Protein AF-A0A965FN11-F1 (afdb_monomer_lite)

Foldseek 3Di:
DDDPVVQVVCVVVVHGDPDDDPVVVVVVVVVCCVVVVVVCVVVVPDDD

Structure (mmCIF, N/CA/C/O backbone):
data_AF-A0A965FN11-F1
#
_entry.id   AF-A0A965FN11-F1
#
loop_
_atom_site.group_PDB
_atom_site.id
_atom_site.type_symbol
_atom_site.label_atom_id
_atom_site.label_alt_id
_atom_site.label_comp_id
_atom_site.label_asym_id
_atom_site.label_entity_id
_atom_site.label_seq_id
_atom_site.pdbx_PDB_ins_code
_atom_site.Cartn_x
_atom_site.Cartn_y
_atom_site.Cartn_z
_atom_site.occupancy
_atom_site.B_iso_or_equiv
_atom_site.auth_seq_id
_atom_site.auth_comp_id
_atom_site.auth_asym_id
_atom_site.auth_atom_id
_atom_site.pdbx_PDB_model_num
ATOM 1 N N . VAL A 1 1 ? -14.639 1.628 9.385 1.00 55.34 1 VAL A N 1
ATOM 2 C CA . VAL A 1 1 ? -15.188 0.429 8.707 1.00 55.34 1 VAL A CA 1
ATOM 3 C C . VAL A 1 1 ? -16.165 -0.233 9.671 1.00 55.34 1 VAL A C 1
ATOM 5 O O . VAL A 1 1 ? -15.730 -0.949 10.557 1.00 55.34 1 VAL A O 1
ATOM 8 N N . GLY A 1 2 ? -17.454 0.105 9.625 1.00 61.00 2 GLY A N 1
ATOM 9 C CA . GLY A 1 2 ? -18.382 -0.343 10.678 1.00 61.00 2 GLY A CA 1
ATOM 10 C C . GLY A 1 2 ? -19.869 -0.246 10.347 1.00 61.00 2 GLY A C 1
ATOM 11 O O . GLY A 1 2 ? -20.657 -0.946 10.970 1.00 61.00 2 GLY A O 1
ATOM 12 N N . SER A 1 3 ? -20.264 0.547 9.348 1.00 73.81 3 SER A N 1
ATOM 13 C CA . SER A 1 3 ? -21.628 0.507 8.824 1.00 73.81 3 SER A CA 1
ATOM 14 C C . SER A 1 3 ? -21.803 -0.691 7.888 1.00 73.81 3 SER A C 1
ATOM 16 O O . SER A 1 3 ? -20.943 -0.962 7.045 1.00 73.81 3 SER A O 1
ATOM 18 N N . ALA A 1 4 ? -22.919 -1.407 8.045 1.00 79.50 4 ALA A N 1
ATOM 19 C CA . ALA A 1 4 ? -23.297 -2.536 7.192 1.00 79.50 4 ALA A CA 1
ATOM 20 C C . ALA A 1 4 ? -23.297 -2.142 5.705 1.00 79.50 4 ALA A C 1
ATOM 22 O O . ALA A 1 4 ? -22.670 -2.818 4.896 1.00 79.50 4 ALA A O 1
ATOM 23 N N . GLU A 1 5 ? -23.825 -0.955 5.396 1.00 87.50 5 GLU A N 1
ATOM 24 C CA . GLU A 1 5 ? -23.857 -0.403 4.039 1.00 87.50 5 GLU A CA 1
ATOM 25 C C . GLU A 1 5 ? -22.468 -0.327 3.382 1.00 87.50 5 GLU A C 1
ATOM 27 O O . GLU A 1 5 ? -22.305 -0.649 2.206 1.00 87.50 5 GLU A O 1
ATOM 32 N N . VAL A 1 6 ? -21.438 0.083 4.128 1.00 84.81 6 VAL A N 1
ATOM 33 C CA . VAL A 1 6 ? -20.081 0.178 3.575 1.00 84.81 6 VAL A CA 1
ATOM 34 C C . VAL A 1 6 ? -19.556 -1.215 3.244 1.00 84.81 6 VAL A C 1
ATOM 36 O O . VAL A 1 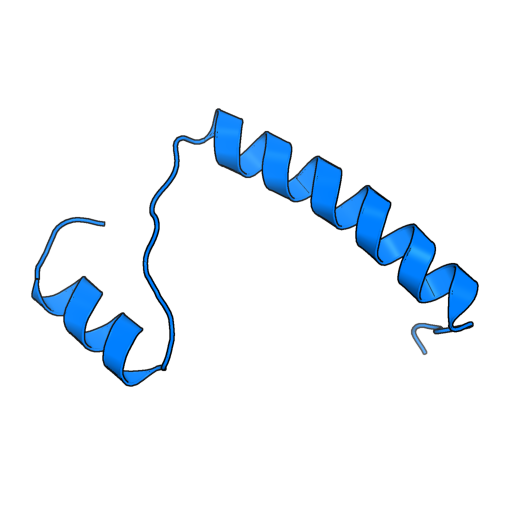6 ? -18.972 -1.406 2.181 1.00 84.81 6 VAL A O 1
ATOM 39 N N . ARG A 1 7 ? -19.802 -2.204 4.108 1.00 82.75 7 ARG A N 1
ATOM 40 C CA . ARG A 1 7 ? -19.375 -3.588 3.866 1.00 82.75 7 ARG A CA 1
ATOM 41 C C . ARG A 1 7 ? -20.068 -4.193 2.646 1.00 82.75 7 ARG A C 1
ATOM 43 O O . ARG A 1 7 ? -19.383 -4.782 1.818 1.00 82.75 7 ARG A O 1
ATOM 50 N N . GLU A 1 8 ? -21.376 -3.991 2.503 1.00 87.50 8 GLU A N 1
ATOM 51 C CA . GLU A 1 8 ? -22.155 -4.479 1.355 1.00 87.50 8 GLU A CA 1
ATOM 52 C C . GLU A 1 8 ? -21.662 -3.881 0.032 1.00 87.50 8 GLU A C 1
ATOM 54 O O . GLU A 1 8 ? -21.512 -4.593 -0.961 1.00 87.50 8 GLU A O 1
ATOM 59 N N . ARG A 1 9 ? -21.312 -2.588 0.020 1.00 88.69 9 ARG A N 1
ATOM 60 C CA . ARG A 1 9 ? -20.726 -1.945 -1.165 1.00 88.69 9 ARG A CA 1
ATOM 61 C C . ARG A 1 9 ? -19.359 -2.535 -1.528 1.00 88.69 9 ARG A C 1
ATOM 63 O O . ARG A 1 9 ? -19.128 -2.824 -2.697 1.00 88.69 9 ARG A O 1
A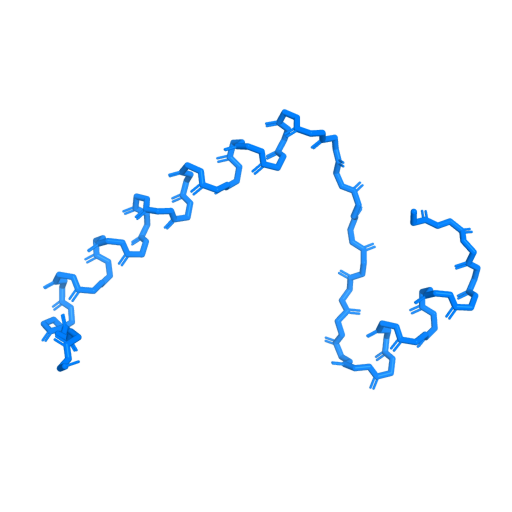TOM 70 N N . PHE A 1 10 ? -18.472 -2.754 -0.551 1.00 86.94 10 PHE A N 1
ATOM 71 C CA . PHE A 1 10 ? -17.167 -3.389 -0.802 1.00 86.94 10 PHE A CA 1
ATOM 72 C C . PHE A 1 10 ? -17.314 -4.826 -1.323 1.00 86.94 10 PHE A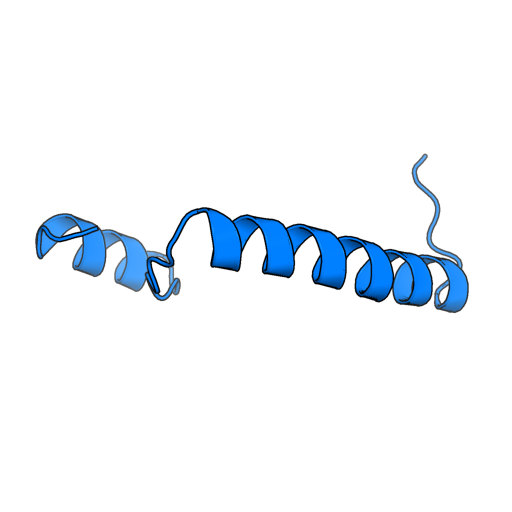 C 1
ATOM 74 O O . PHE A 1 10 ? -16.639 -5.193 -2.285 1.00 86.94 10 PHE A O 1
ATOM 81 N N . GLN A 1 11 ? -18.247 -5.602 -0.763 1.00 87.50 11 GLN A N 1
ATOM 82 C CA . GLN A 1 11 ? -18.564 -6.947 -1.250 1.00 87.50 11 GLN A CA 1
ATOM 83 C C . GLN A 1 11 ? -19.087 -6.930 -2.692 1.00 87.50 11 GLN A C 1
ATOM 85 O O . GLN A 1 11 ? -18.680 -7.769 -3.493 1.00 87.50 11 GLN A O 1
ATOM 90 N N . GLY A 1 12 ? -19.909 -5.941 -3.059 1.00 90.38 12 GLY A N 1
ATOM 91 C CA . GLY A 1 12 ? -20.353 -5.732 -4.442 1.00 90.38 12 GLY A CA 1
ATOM 92 C C . GLY A 1 12 ? -19.209 -5.481 -5.435 1.00 90.38 12 GLY A C 1
ATOM 93 O O . GLY A 1 12 ? -19.338 -5.810 -6.611 1.00 90.38 12 GLY A O 1
ATOM 94 N N . PHE A 1 13 ? -18.065 -4.966 -4.970 1.00 90.12 13 PHE A N 1
ATOM 95 C CA . PHE A 1 13 ? -16.840 -4.805 -5.766 1.00 90.12 13 PHE A CA 1
ATOM 96 C C . PHE A 1 13 ? -15.902 -6.021 -5.708 1.00 90.12 13 PHE A C 1
ATOM 98 O O . PHE A 1 13 ? -14.762 -5.938 -6.162 1.00 90.12 13 PHE A O 1
ATOM 105 N N . GLY A 1 14 ? -16.338 -7.137 -5.113 1.00 88.88 14 GLY A N 1
ATOM 106 C CA . GLY A 1 14 ? -15.496 -8.316 -4.895 1.00 88.88 14 GLY A CA 1
ATOM 107 C C . GLY A 1 14 ? -14.337 -8.066 -3.925 1.00 88.88 14 GLY A C 1
ATOM 108 O O . GLY A 1 14 ? -13.332 -8.769 -3.976 1.00 88.88 14 GLY A O 1
ATOM 109 N N . SER A 1 15 ? -14.448 -7.045 -3.069 1.00 87.50 15 SER A N 1
ATOM 110 C CA . SER A 1 15 ? -13.423 -6.653 -2.100 1.00 87.50 15 SER A CA 1
ATOM 111 C C . SER A 1 15 ? -13.854 -6.998 -0.677 1.00 87.50 15 SER A C 1
ATOM 113 O O . SER A 1 15 ? -14.981 -6.714 -0.271 1.00 87.50 15 SER A O 1
ATOM 115 N N . GLU A 1 16 ? -12.943 -7.557 0.117 1.00 84.69 16 GLU A N 1
ATOM 116 C CA . GLU A 1 16 ? -13.190 -7.846 1.531 1.00 84.69 16 GLU A CA 1
ATOM 117 C C . GLU A 1 16 ? -12.638 -6.719 2.426 1.00 84.69 16 GLU A C 1
ATOM 119 O O . GLU A 1 16 ? -11.431 -6.460 2.427 1.00 84.69 16 GLU A O 1
ATOM 124 N N . PRO A 1 17 ? -13.485 -6.008 3.192 1.00 81.69 17 PRO A N 1
ATOM 125 C CA . PRO A 1 17 ? -13.026 -4.932 4.063 1.00 81.69 17 PRO A CA 1
ATOM 126 C C . PRO A 1 17 ? -12.464 -5.488 5.383 1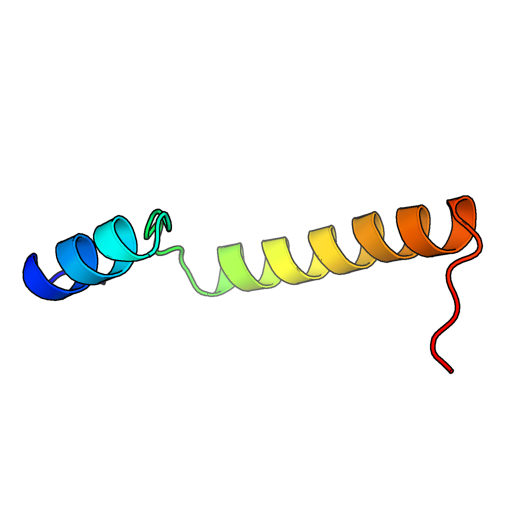.00 81.69 17 PRO A C 1
ATOM 128 O O . PRO A 1 17 ? -13.223 -5.829 6.287 1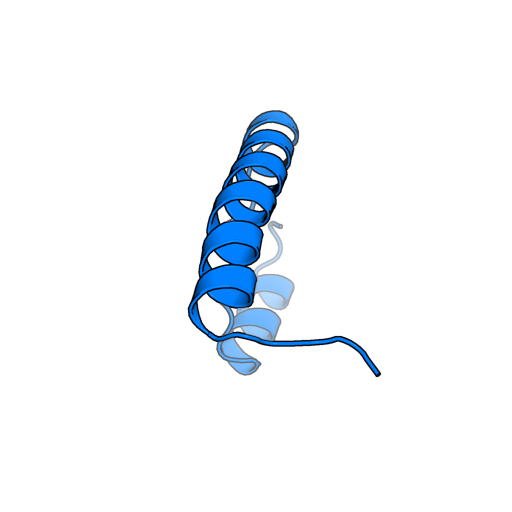.00 81.69 17 PRO A O 1
ATOM 131 N N . VAL A 1 18 ? -11.134 -5.529 5.516 1.00 82.25 18 VAL A N 1
ATOM 132 C CA . VAL A 1 18 ? -10.440 -6.124 6.681 1.00 82.25 18 VAL A CA 1
ATOM 133 C C . VAL A 1 18 ? -10.258 -5.139 7.847 1.00 82.25 18 VAL A C 1
ATOM 135 O O . VAL A 1 18 ? -10.414 -5.529 8.995 1.00 82.25 18 VAL A O 1
ATOM 138 N N . GLY A 1 19 ? -9.999 -3.853 7.566 1.00 78.50 19 GLY A N 1
ATOM 139 C CA . GLY A 1 19 ? -9.866 -2.783 8.570 1.00 78.50 19 GLY A CA 1
ATOM 140 C C . GLY A 1 19 ? -8.841 -3.066 9.682 1.00 78.50 19 GLY A C 1
ATOM 141 O O . GLY A 1 19 ? -9.216 -3.533 10.750 1.00 78.50 19 GLY A O 1
ATOM 142 N N . SER A 1 20 ? -7.567 -2.733 9.461 1.00 84.25 20 SER A N 1
ATOM 143 C CA . SER A 1 20 ? -6.480 -2.924 10.438 1.00 84.25 20 SER A CA 1
ATOM 144 C C . SER A 1 20 ? -6.174 -1.661 11.254 1.00 84.25 20 SER A C 1
ATOM 146 O O . SER A 1 20 ? -6.640 -0.563 10.928 1.00 84.25 20 SER A O 1
ATOM 148 N N . SER A 1 21 ? -5.335 -1.786 12.287 1.00 93.69 21 SER A N 1
ATOM 149 C CA . SER A 1 21 ? -4.731 -0.614 12.931 1.00 93.69 21 SER A CA 1
ATOM 150 C C . SER A 1 21 ? -3.753 0.119 11.987 1.00 93.69 21 SER A C 1
ATOM 152 O O . SER A 1 21 ? -3.270 -0.472 11.008 1.00 93.69 21 SER A O 1
ATOM 154 N N . PRO A 1 22 ? -3.427 1.401 12.257 1.00 93.81 22 PRO A N 1
ATOM 155 C CA . PRO A 1 22 ? -2.443 2.146 11.469 1.00 93.81 22 PRO A CA 1
ATOM 156 C C . PRO A 1 22 ? -1.051 1.495 11.438 1.00 93.81 22 PRO A C 1
ATOM 158 O O . PRO A 1 22 ? -0.422 1.461 10.381 1.00 93.81 22 PRO A O 1
ATOM 161 N N . ASP A 1 23 ? -0.582 0.943 12.562 1.00 96.06 23 ASP A N 1
ATOM 162 C CA . ASP A 1 23 ? 0.720 0.266 12.659 1.00 96.06 23 ASP A CA 1
ATOM 163 C C . ASP A 1 23 ? 0.776 -1.029 11.840 1.00 96.06 23 ASP A C 1
ATOM 165 O O . ASP A 1 23 ? 1.763 -1.300 11.144 1.00 96.06 23 ASP A O 1
ATOM 169 N N . GLU A 1 24 ? -0.302 -1.816 11.863 1.00 94.56 24 GLU A N 1
ATOM 170 C CA . GLU A 1 24 ? -0.425 -3.009 11.020 1.00 94.56 24 GLU A CA 1
ATOM 171 C C . GLU A 1 24 ? -0.413 -2.634 9.535 1.00 94.56 24 GLU A C 1
ATOM 173 O O . GLU A 1 24 ? 0.286 -3.270 8.743 1.00 94.56 24 GLU A O 1
ATOM 178 N N . PHE A 1 25 ? -1.104 -1.555 9.157 1.00 94.94 25 PHE A N 1
ATOM 179 C CA . PHE A 1 25 ? -1.118 -1.088 7.773 1.00 94.94 25 PHE A CA 1
ATOM 180 C C . PHE A 1 25 ? 0.2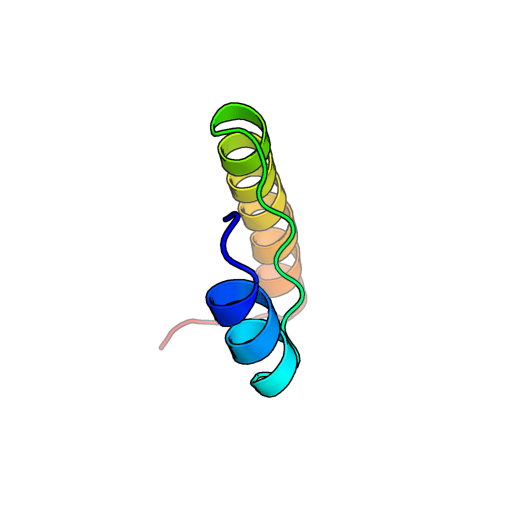55 -0.566 7.323 1.00 94.94 25 PHE A C 1
ATOM 182 O O . PHE A 1 25 ? 0.725 -0.896 6.233 1.00 94.94 25 PHE A O 1
ATOM 189 N N . ALA A 1 26 ? 0.962 0.175 8.182 1.00 96.44 26 ALA A N 1
ATOM 190 C CA . ALA A 1 26 ? 2.327 0.622 7.906 1.00 96.44 26 ALA A CA 1
ATOM 191 C C . ALA A 1 26 ? 3.296 -0.559 7.728 1.00 96.44 26 ALA A C 1
ATOM 193 O O . ALA A 1 26 ? 4.183 -0.526 6.869 1.00 96.44 26 ALA A O 1
ATOM 194 N N . THR A 1 27 ? 3.118 -1.617 8.519 1.00 96.75 27 THR A N 1
ATOM 195 C CA . THR A 1 27 ? 3.889 -2.858 8.393 1.00 96.75 27 THR A CA 1
ATOM 196 C C . THR A 1 27 ? 3.581 -3.568 7.076 1.00 96.75 27 THR A C 1
ATOM 198 O O . THR A 1 27 ? 4.506 -3.998 6.384 1.00 96.75 27 THR A O 1
ATOM 201 N N . GLN A 1 28 ? 2.307 -3.631 6.680 1.00 96.31 28 GLN A N 1
ATOM 202 C CA . GLN A 1 28 ? 1.895 -4.211 5.403 1.00 96.31 28 GLN A CA 1
ATOM 203 C C . GLN A 1 28 ? 2.532 -3.485 4.212 1.00 96.31 28 GLN A C 1
ATOM 205 O O . GLN A 1 28 ? 3.155 -4.138 3.379 1.00 96.31 28 GLN A O 1
ATOM 210 N N . ILE A 1 29 ? 2.499 -2.148 4.190 1.00 97.50 29 ILE A N 1
ATOM 211 C CA . ILE A 1 29 ? 3.123 -1.345 3.125 1.00 97.50 29 ILE A CA 1
ATOM 212 C C . ILE A 1 29 ? 4.619 -1.662 2.991 1.00 97.50 29 ILE A C 1
ATOM 214 O O . ILE A 1 29 ? 5.109 -1.901 1.887 1.00 97.50 29 ILE A O 1
ATOM 218 N N . LYS A 1 30 ? 5.361 -1.699 4.108 1.00 97.88 30 LYS A N 1
ATOM 219 C CA . LYS A 1 30 ? 6.802 -2.016 4.095 1.00 97.88 30 LYS A CA 1
ATOM 220 C C . LYS A 1 30 ? 7.071 -3.405 3.511 1.00 97.88 30 LYS A C 1
ATOM 222 O O . LYS A 1 30 ? 7.984 -3.568 2.699 1.00 97.88 30 LYS A O 1
ATOM 227 N N . ASN A 1 31 ? 6.265 -4.389 3.902 1.00 98.19 31 ASN A N 1
ATOM 228 C CA . ASN A 1 31 ? 6.394 -5.764 3.428 1.00 98.19 31 ASN A CA 1
ATOM 229 C C . ASN A 1 31 ? 6.060 -5.889 1.937 1.00 98.19 31 ASN A C 1
ATOM 231 O O . ASN A 1 31 ? 6.781 -6.565 1.199 1.00 98.19 31 ASN A O 1
ATOM 235 N N . ASP A 1 32 ? 5.014 -5.204 1.481 1.00 97.94 32 ASP A N 1
ATOM 236 C CA . ASP A 1 32 ? 4.598 -5.211 0.082 1.00 97.94 32 ASP A CA 1
ATOM 237 C C . ASP A 1 32 ? 5.641 -4.554 -0.819 1.00 97.94 32 ASP A C 1
ATOM 239 O O . ASP A 1 32 ? 5.983 -5.122 -1.855 1.00 97.94 32 ASP A O 1
ATOM 243 N N . ILE A 1 33 ? 6.232 -3.428 -0.408 1.00 98.19 33 ILE A N 1
ATOM 244 C CA . ILE A 1 33 ? 7.331 -2.798 -1.154 1.00 98.19 33 ILE A CA 1
ATOM 245 C C . ILE A 1 33 ? 8.482 -3.792 -1.349 1.00 98.19 33 ILE A C 1
ATOM 247 O O . ILE A 1 33 ? 8.937 -3.998 -2.475 1.00 98.19 33 ILE A O 1
ATOM 251 N N . ALA A 1 34 ? 8.932 -4.450 -0.276 1.00 98.25 34 ALA A N 1
ATOM 252 C CA . ALA A 1 34 ? 10.031 -5.411 -0.354 1.00 98.25 34 ALA A CA 1
ATOM 253 C C . ALA A 1 34 ? 9.692 -6.605 -1.266 1.00 98.25 34 ALA A C 1
ATOM 255 O O . ALA A 1 34 ? 10.505 -7.015 -2.103 1.00 98.25 34 ALA A O 1
ATOM 256 N N . LYS A 1 35 ? 8.476 -7.147 -1.135 1.00 98.19 35 LYS A N 1
ATOM 257 C CA . LYS A 1 35 ? 7.987 -8.267 -1.944 1.00 98.19 35 LYS A CA 1
ATOM 258 C C . LYS A 1 35 ? 7.908 -7.890 -3.421 1.00 98.19 35 LYS A C 1
ATOM 260 O O . LYS A 1 35 ? 8.478 -8.586 -4.264 1.00 98.19 35 LYS A O 1
ATOM 265 N N . TRP A 1 36 ? 7.224 -6.800 -3.745 1.00 98.06 36 TRP A N 1
ATOM 266 C CA . TRP A 1 36 ? 6.956 -6.426 -5.128 1.00 98.06 36 TRP A CA 1
ATOM 267 C C . TRP A 1 36 ? 8.193 -5.876 -5.837 1.00 98.06 36 TRP A C 1
ATOM 269 O O . TRP A 1 36 ? 8.366 -6.165 -7.018 1.00 98.06 36 TRP A O 1
ATOM 279 N N . ALA A 1 37 ? 9.126 -5.228 -5.130 1.00 96.62 37 ALA A N 1
ATOM 280 C CA . ALA A 1 37 ? 10.433 -4.878 -5.690 1.00 96.62 37 ALA A CA 1
ATOM 281 C C . ALA A 1 37 ? 11.209 -6.122 -6.159 1.00 96.62 37 ALA A C 1
ATOM 283 O O . ALA A 1 37 ? 11.769 -6.142 -7.259 1.00 96.62 37 ALA A O 1
ATOM 284 N N . LYS A 1 38 ? 11.203 -7.200 -5.359 1.00 97.50 38 LYS A N 1
ATOM 285 C CA . LYS A 1 38 ? 11.820 -8.479 -5.744 1.00 97.50 38 LYS A CA 1
ATOM 286 C C . LYS A 1 38 ? 11.128 -9.093 -6.962 1.00 97.50 38 LYS A C 1
ATOM 288 O O . LYS A 1 38 ? 11.817 -9.568 -7.867 1.00 97.50 38 LYS A O 1
ATOM 293 N N . VAL A 1 39 ? 9.795 -9.079 -6.994 1.00 98.00 39 VAL A N 1
ATOM 294 C CA . VAL A 1 39 ? 9.010 -9.595 -8.129 1.00 98.00 39 VAL A CA 1
ATOM 295 C C . VAL A 1 39 ? 9.331 -8.817 -9.404 1.00 98.00 39 VAL A C 1
ATOM 297 O O . VAL A 1 39 ? 9.722 -9.434 -10.390 1.00 98.00 39 VAL A O 1
ATOM 300 N N . ALA A 1 40 ? 9.258 -7.485 -9.372 1.00 97.38 40 ALA A N 1
ATOM 301 C CA . ALA A 1 40 ? 9.528 -6.632 -10.528 1.00 97.38 40 ALA A CA 1
ATOM 302 C C . ALA A 1 40 ? 10.942 -6.851 -11.085 1.00 97.38 40 ALA A C 1
ATOM 304 O O . ALA A 1 40 ? 11.107 -7.048 -12.288 1.00 97.38 40 ALA A O 1
ATOM 305 N N . LYS A 1 41 ? 11.954 -6.917 -10.205 1.00 96.19 41 LYS A N 1
ATOM 306 C CA . LYS A 1 41 ? 13.339 -7.214 -10.600 1.00 96.19 41 LYS A CA 1
ATOM 307 C C . LYS A 1 41 ? 13.469 -8.589 -11.255 1.00 96.19 41 LYS A C 1
ATOM 309 O O . LYS A 1 41 ? 14.153 -8.720 -12.264 1.00 96.19 41 LYS A O 1
ATOM 314 N N . THR A 1 42 ? 12.820 -9.604 -10.687 1.00 97.81 42 THR A N 1
ATOM 315 C CA . THR A 1 42 ? 12.875 -10.983 -11.201 1.00 97.81 42 THR A CA 1
ATOM 316 C C . THR A 1 42 ? 12.187 -11.100 -12.559 1.00 97.81 42 THR A C 1
ATOM 318 O O . THR A 1 42 ? 12.697 -11.765 -13.453 1.00 97.81 42 THR A O 1
ATOM 321 N N . ALA A 1 43 ? 11.056 -10.419 -12.730 1.00 97.75 43 ALA A N 1
ATOM 322 C CA . ALA A 1 43 ? 10.277 -10.416 -13.962 1.00 97.75 43 ALA A CA 1
ATOM 323 C C . ALA A 1 43 ? 10.776 -9.393 -15.004 1.00 97.75 43 ALA A C 1
ATOM 325 O O . ALA A 1 43 ? 10.180 -9.279 -16.071 1.00 97.75 43 ALA A O 1
ATOM 326 N N . ASN A 1 44 ? 11.861 -8.658 -14.716 1.00 96.12 44 ASN A N 1
ATOM 327 C CA . ASN A 1 44 ? 12.425 -7.618 -15.585 1.00 96.12 44 ASN A CA 1
ATOM 328 C C . ASN A 1 44 ? 11.395 -6.542 -16.003 1.00 96.12 44 ASN A C 1
ATOM 330 O O . ASN A 1 44 ? 11.472 -5.992 -17.103 1.00 96.12 44 ASN A O 1
ATOM 334 N N . VAL A 1 45 ? 10.437 -6.249 -15.118 1.00 96.69 45 VAL A N 1
ATOM 335 C CA . VAL A 1 45 ? 9.403 -5.224 -15.316 1.00 96.69 45 VAL A CA 1
ATOM 336 C C . VAL A 1 45 ? 10.048 -3.843 -15.206 1.00 96.69 45 VAL A C 1
ATOM 338 O O . VAL A 1 45 ? 10.805 -3.582 -14.269 1.00 96.69 45 VAL A O 1
ATOM 341 N N . ARG A 1 46 ? 9.756 -2.957 -16.161 1.00 92.12 46 ARG A N 1
ATOM 342 C CA . ARG A 1 46 ? 10.193 -1.554 -16.170 1.00 92.12 46 ARG A CA 1
ATOM 343 C C . ARG A 1 46 ? 8.963 -0.654 -16.221 1.00 92.12 46 ARG A C 1
ATOM 345 O O . ARG A 1 46 ? 7.975 -1.040 -16.831 1.00 92.12 46 ARG A O 1
ATOM 352 N N . ALA A 1 47 ? 9.047 0.498 -15.565 1.00 88.25 47 ALA A N 1
ATOM 353 C CA . ALA A 1 47 ? 8.119 1.595 -15.794 1.00 88.25 47 ALA A CA 1
ATOM 354 C C . ALA A 1 47 ? 8.683 2.431 -16.948 1.00 88.25 47 ALA A C 1
ATOM 356 O O . ALA A 1 47 ? 9.833 2.871 -16.871 1.00 88.25 47 ALA A O 1
ATOM 357 N N . ASP A 1 48 ? 7.916 2.533 -18.023 1.00 79.06 48 ASP A N 1
ATOM 358 C CA . ASP A 1 48 ? 8.123 3.432 -19.159 1.00 79.06 48 ASP A CA 1
ATOM 359 C C . ASP A 1 48 ? 7.711 4.884 -18.856 1.00 79.06 48 ASP A C 1
ATOM 361 O O . ASP A 1 48 ? 6.843 5.100 -17.977 1.00 79.06 48 ASP A O 1
#

pLDDT: mean 90.08, std 9.35, range [55.34, 98.25]

Sequence (48 aa):
VGSAEVRERFQGFGSEPVGSSPDEFATQIKNDIAKWAKVAKTANVRAD

Secondary structure (DSSP, 8-state):
---HHHHHHHHHTT-------HHHHHHHHHHHHHHHHHHHHHTT----

Radius of gyration: 15.55 Å; chains: 1; bounding box: 37×14×32 Å